Protein AF-A0A4R4WLV1-F1 (afdb_monomer)

Radius of gyration: 14.55 Å; Cα contacts (8 Å, |Δi|>4): 65; chains: 1; bounding box: 26×30×32 Å

InterPro domains:
  IPR043917 Domain of unknown function DUF5753 [PF19054] (1-76)

Structure (mmCIF, N/CA/C/O backbone):
data_AF-A0A4R4WLV1-F1
#
_entry.id   AF-A0A4R4WLV1-F1
#
loop_
_atom_site.group_PDB
_atom_site.id
_atom_site.type_symbol
_atom_site.label_atom_id
_atom_site.label_alt_id
_atom_site.label_comp_id
_atom_site.label_asym_id
_atom_site.label_entity_id
_atom_site.label_seq_id
_atom_site.pdbx_PDB_ins_code
_atom_site.Cartn_x
_atom_site.Cartn_y
_atom_site.Cartn_z
_atom_site.occupancy
_atom_site.B_iso_or_equiv
_atom_site.auth_seq_id
_atom_site.auth_comp_id
_atom_site.auth_asym_id
_atom_site.auth_atom_id
_atom_site.pdbx_PDB_model_num
ATOM 1 N N . MET A 1 1 ? 17.552 -1.296 -13.850 1.00 77.00 1 MET A N 1
ATOM 2 C CA . MET A 1 1 ? 16.078 -1.247 -13.745 1.00 77.00 1 MET A CA 1
ATOM 3 C C . MET A 1 1 ? 15.385 -2.540 -14.157 1.00 77.00 1 MET A C 1
ATOM 5 O O . MET A 1 1 ? 14.573 -2.986 -13.366 1.00 77.00 1 MET A O 1
ATOM 9 N N . ALA A 1 2 ? 15.703 -3.180 -15.295 1.00 88.69 2 ALA A N 1
ATOM 10 C CA . ALA A 1 2 ? 15.030 -4.424 -15.730 1.00 88.69 2 ALA A CA 1
ATOM 11 C C . ALA A 1 2 ? 14.922 -5.496 -14.622 1.00 88.69 2 ALA A C 1
ATOM 13 O O . ALA A 1 2 ? 13.820 -5.873 -14.249 1.00 88.69 2 ALA A O 1
ATOM 14 N N . ALA A 1 3 ? 16.039 -5.838 -13.973 1.00 94.06 3 ALA A N 1
ATOM 15 C CA . ALA A 1 3 ? 16.050 -6.814 -12.877 1.00 94.06 3 ALA A CA 1
ATOM 16 C C . ALA A 1 3 ? 15.173 -6.431 -11.661 1.00 94.06 3 ALA A C 1
ATOM 1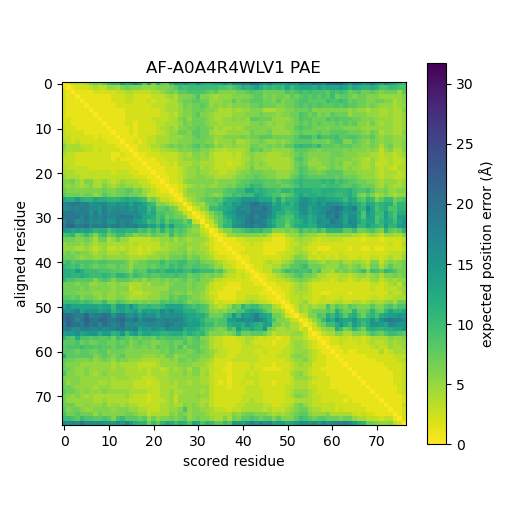8 O O . ALA A 1 3 ? 14.659 -7.305 -10.970 1.00 94.06 3 ALA A O 1
ATOM 19 N N . GLN A 1 4 ? 14.990 -5.134 -11.381 1.00 90.88 4 GLN A N 1
ATOM 20 C CA . GLN A 1 4 ? 14.101 -4.682 -10.301 1.00 90.88 4 GLN A CA 1
ATOM 21 C C . GLN A 1 4 ? 12.635 -4.871 -10.696 1.00 90.88 4 GLN A C 1
ATOM 23 O O . GLN A 1 4 ? 11.828 -5.283 -9.869 1.00 90.88 4 GLN A O 1
ATOM 28 N N . LEU A 1 5 ? 12.300 -4.607 -11.962 1.00 91.44 5 LEU A N 1
ATOM 29 C CA . LEU A 1 5 ? 10.956 -4.830 -12.481 1.00 91.44 5 LEU A CA 1
ATOM 30 C C . LEU A 1 5 ? 10.622 -6.327 -12.522 1.00 91.44 5 LEU A C 1
ATOM 32 O O . LEU A 1 5 ? 9.546 -6.709 -12.076 1.00 91.44 5 LEU A O 1
ATOM 36 N N . ASP A 1 6 ? 11.566 -7.171 -12.943 1.00 95.06 6 ASP A N 1
ATOM 37 C CA . ASP A 1 6 ? 11.411 -8.632 -12.912 1.00 95.06 6 ASP A CA 1
ATOM 38 C C . ASP A 1 6 ? 11.132 -9.133 -11.489 1.00 95.06 6 ASP A C 1
ATOM 40 O O . ASP A 1 6 ? 10.261 -9.977 -11.269 1.00 95.06 6 ASP A O 1
ATOM 44 N N . HIS A 1 7 ? 11.828 -8.568 -10.498 1.00 94.44 7 HIS A N 1
ATOM 45 C CA . HIS A 1 7 ? 11.592 -8.887 -9.094 1.00 94.44 7 HIS A CA 1
ATOM 46 C C . HIS A 1 7 ? 10.185 -8.483 -8.629 1.00 94.44 7 HIS A C 1
ATOM 48 O O . HIS A 1 7 ? 9.518 -9.267 -7.952 1.00 94.44 7 HIS A O 1
ATOM 54 N N . LEU A 1 8 ? 9.709 -7.292 -9.010 1.00 93.75 8 LEU A N 1
ATOM 55 C CA . LEU A 1 8 ? 8.357 -6.828 -8.681 1.00 93.75 8 LEU A CA 1
ATOM 56 C C . LEU A 1 8 ? 7.277 -7.697 -9.338 1.00 93.75 8 LEU A C 1
ATOM 58 O O . LEU A 1 8 ? 6.302 -8.050 -8.679 1.00 93.75 8 LEU A O 1
ATOM 62 N N . VAL A 1 9 ? 7.473 -8.104 -10.595 1.00 93.75 9 VAL A N 1
ATOM 63 C CA . VAL A 1 9 ? 6.571 -9.031 -11.296 1.00 93.75 9 VAL A CA 1
ATOM 64 C C . VAL A 1 9 ? 6.538 -10.390 -10.596 1.00 93.75 9 VAL A C 1
ATOM 66 O O . VAL A 1 9 ? 5.463 -10.937 -10.357 1.00 93.75 9 VAL A O 1
ATOM 69 N N . ALA A 1 10 ? 7.695 -10.926 -10.200 1.00 95.62 10 ALA A N 1
ATOM 70 C CA . ALA A 1 10 ? 7.752 -12.173 -9.443 1.00 95.62 10 ALA A CA 1
ATOM 71 C C . ALA A 1 10 ? 7.035 -12.059 -8.085 1.00 95.62 10 ALA A C 1
ATOM 73 O O . ALA A 1 10 ? 6.326 -12.984 -7.685 1.00 95.62 10 ALA A O 1
ATOM 74 N N . ALA A 1 11 ? 7.188 -10.929 -7.388 1.00 95.56 11 ALA A N 1
ATOM 75 C CA . ALA A 1 11 ? 6.532 -10.665 -6.109 1.00 95.56 11 ALA A CA 1
ATOM 76 C C . ALA A 1 11 ? 5.004 -10.532 -6.239 1.00 95.56 11 ALA A C 1
ATOM 78 O O . ALA A 1 11 ? 4.287 -11.019 -5.364 1.00 95.56 11 ALA A O 1
ATOM 79 N N . ALA A 1 12 ? 4.515 -9.946 -7.337 1.00 94.75 12 ALA A N 1
ATOM 80 C CA . ALA A 1 12 ? 3.088 -9.790 -7.632 1.00 94.75 12 ALA A CA 1
ATOM 81 C C . ALA A 1 12 ? 2.344 -11.127 -7.826 1.00 94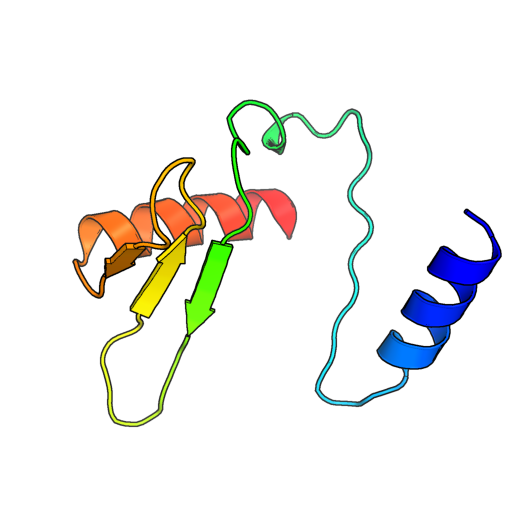.75 12 ALA A C 1
ATOM 83 O O . ALA A 1 12 ? 1.121 -11.161 -7.751 1.00 94.75 12 ALA A O 1
ATOM 84 N N . ASN A 1 13 ? 3.055 -12.247 -8.020 1.00 94.56 13 ASN A N 1
ATOM 85 C CA . ASN A 1 13 ? 2.439 -13.580 -8.063 1.00 94.56 13 ASN A CA 1
ATOM 86 C C . ASN A 1 13 ? 1.991 -14.094 -6.680 1.00 94.56 13 ASN A C 1
ATOM 88 O O . ASN A 1 13 ? 1.380 -15.159 -6.586 1.00 94.56 13 ASN A O 1
ATOM 92 N N . ARG A 1 14 ? 2.319 -13.395 -5.586 1.00 96.00 14 ARG A N 1
ATOM 93 C CA . ARG A 1 14 ? 1.875 -13.770 -4.237 1.00 96.00 14 ARG A CA 1
ATOM 94 C C . ARG A 1 14 ? 0.431 -13.303 -4.021 1.00 96.00 14 ARG A C 1
ATOM 96 O O . ARG A 1 14 ? 0.138 -12.142 -4.278 1.00 96.00 14 ARG A O 1
ATOM 103 N N . PRO A 1 15 ? -0.456 -14.138 -3.452 1.00 92.25 15 PRO A N 1
ATOM 104 C CA . PRO A 1 15 ? -1.888 -13.827 -3.358 1.00 92.25 15 PRO A CA 1
ATOM 105 C C . PRO A 1 15 ? -2.227 -12.645 -2.432 1.00 92.25 15 PRO A C 1
ATOM 107 O O . PRO A 1 15 ? -3.341 -12.141 -2.465 1.00 92.25 15 PRO A O 1
ATOM 110 N N . TYR A 1 16 ? -1.281 -12.212 -1.599 1.00 90.62 16 TYR A N 1
ATOM 111 C CA . TYR A 1 16 ? -1.432 -11.132 -0.620 1.00 90.62 16 TYR A CA 1
ATOM 112 C C . TYR A 1 16 ? -0.631 -9.872 -0.983 1.00 90.62 16 TYR A C 1
ATOM 114 O O . TYR A 1 16 ? -0.490 -8.978 -0.153 1.00 90.62 16 TYR A O 1
ATOM 122 N N . LEU A 1 17 ? -0.055 -9.802 -2.188 1.00 92.25 17 LEU A N 1
ATOM 123 C CA . LEU A 1 17 ? 0.774 -8.680 -2.620 1.00 92.25 17 LEU A CA 1
ATOM 124 C C . LEU A 1 17 ? 0.236 -8.126 -3.937 1.00 92.25 17 LEU A C 1
ATOM 126 O O . LEU A 1 17 ? 0.203 -8.823 -4.944 1.00 92.25 17 LEU A O 1
ATOM 130 N N . THR A 1 18 ? -0.150 -6.851 -3.934 1.00 91.06 18 THR A N 1
ATOM 131 C CA . THR A 1 18 ? -0.526 -6.121 -5.151 1.00 91.06 18 THR A CA 1
ATOM 132 C C . THR A 1 18 ? 0.567 -5.118 -5.493 1.00 91.06 18 THR A C 1
ATOM 134 O O . THR A 1 18 ? 0.970 -4.333 -4.638 1.00 91.06 18 THR A O 1
ATOM 137 N N . VAL A 1 19 ? 1.046 -5.134 -6.739 1.00 90.69 19 VAL A N 1
ATOM 138 C CA . VAL A 1 19 ? 1.962 -4.115 -7.271 1.00 90.69 19 VAL A CA 1
ATOM 139 C C . VAL A 1 19 ? 1.206 -3.281 -8.295 1.00 90.69 19 VAL A C 1
ATOM 141 O O . VAL A 1 19 ? 0.674 -3.827 -9.259 1.00 90.69 19 VAL A O 1
ATOM 144 N N . GLN A 1 20 ? 1.182 -1.963 -8.107 1.00 87.12 20 GLN A N 1
ATOM 145 C CA . GLN A 1 20 ? 0.580 -1.015 -9.042 1.00 87.12 20 GLN A CA 1
ATOM 146 C C . GLN A 1 20 ? 1.664 -0.094 -9.608 1.00 87.12 20 GLN A C 1
ATOM 148 O O . GLN A 1 20 ? 2.458 0.476 -8.860 1.00 87.12 20 GLN A O 1
ATOM 153 N N . LEU A 1 21 ? 1.691 0.057 -10.933 1.00 85.06 21 LEU A N 1
ATOM 154 C CA . LEU A 1 21 ? 2.521 1.053 -11.607 1.00 85.06 21 LEU A CA 1
ATOM 155 C C . LEU A 1 21 ? 1.689 2.314 -11.834 1.00 85.06 21 LEU A C 1
ATOM 157 O O . LEU A 1 21 ? 0.645 2.258 -12.480 1.00 85.06 21 LEU A O 1
ATOM 161 N N . VAL A 1 22 ? 2.164 3.441 -11.313 1.00 80.88 22 VAL A N 1
ATOM 162 C CA . VAL A 1 22 ? 1.516 4.748 -11.464 1.00 80.88 22 VAL A CA 1
ATOM 163 C C . VAL A 1 22 ? 2.296 5.549 -12.507 1.00 80.88 22 VAL A C 1
ATOM 165 O O . VAL A 1 22 ? 3.513 5.694 -12.352 1.00 80.88 22 VAL A O 1
ATOM 168 N N . PRO A 1 23 ? 1.652 6.050 -13.577 1.00 81.06 23 PRO A N 1
ATOM 169 C CA . PRO A 1 23 ? 2.316 6.910 -14.549 1.00 81.06 23 PRO A CA 1
ATOM 170 C C . PRO A 1 23 ? 2.938 8.144 -13.889 1.00 81.06 23 PRO A C 1
ATOM 172 O O . PRO A 1 23 ? 2.365 8.731 -12.975 1.00 81.06 23 PRO A O 1
ATOM 175 N N . PHE A 1 24 ? 4.101 8.568 -14.385 1.00 75.75 24 PHE A N 1
ATOM 176 C CA . PHE A 1 24 ? 4.792 9.751 -13.862 1.00 75.75 24 PHE A CA 1
ATOM 177 C C . PHE A 1 24 ? 3.944 11.029 -13.981 1.00 75.75 24 PHE A C 1
ATOM 179 O O . PHE A 1 24 ? 3.928 11.845 -13.067 1.00 75.75 24 PHE A O 1
ATOM 186 N N . GLU A 1 25 ? 3.185 11.159 -15.071 1.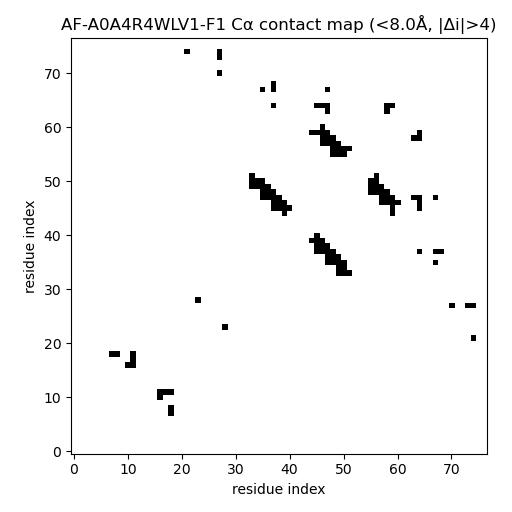00 77.75 25 GLU A N 1
ATOM 187 C CA . GLU A 1 25 ? 2.310 12.309 -15.340 1.00 77.75 25 GLU A CA 1
ATOM 188 C C . GLU A 1 25 ? 1.034 12.331 -14.477 1.00 77.75 25 GLU A C 1
ATOM 190 O O . GLU A 1 25 ? 0.230 13.258 -14.591 1.00 77.75 25 GLU A O 1
ATOM 195 N N . THR A 1 26 ? 0.799 11.321 -13.626 1.00 75.38 26 THR A N 1
ATOM 196 C CA . THR A 1 26 ? -0.383 11.315 -12.761 1.00 75.38 26 THR A CA 1
ATOM 197 C C . THR A 1 26 ? -0.274 12.462 -11.748 1.00 75.38 26 THR A C 1
ATOM 199 O O . THR A 1 26 ? 0.668 12.495 -10.947 1.00 75.38 26 THR A O 1
ATOM 202 N N . PRO A 1 27 ? -1.255 13.385 -11.705 1.00 65.50 27 PRO A N 1
ATOM 203 C CA . PRO A 1 27 ? -1.172 14.616 -10.915 1.00 65.50 27 PRO A CA 1
ATOM 204 C C . PRO A 1 27 ? -1.201 14.376 -9.398 1.00 65.50 27 PRO A C 1
ATOM 206 O O . PRO A 1 27 ? -1.038 15.311 -8.618 1.00 65.50 27 PRO A O 1
ATOM 209 N N . CYS A 1 28 ? -1.404 13.130 -8.961 1.00 62.69 28 CYS A N 1
ATOM 210 C CA . CYS A 1 28 ? -1.428 12.750 -7.556 1.00 62.69 28 CYS A CA 1
ATOM 211 C C . CYS A 1 28 ? -0.038 12.699 -6.907 1.00 62.69 28 CYS A C 1
ATOM 213 O O . CYS A 1 28 ? 0.025 12.584 -5.690 1.00 62.69 28 CYS A O 1
ATOM 215 N N . THR A 1 29 ? 1.060 12.777 -7.672 1.00 59.66 29 THR A N 1
ATOM 216 C CA . THR A 1 29 ? 2.443 12.664 -7.161 1.00 59.66 29 THR A CA 1
ATOM 217 C C . THR A 1 29 ? 2.979 13.947 -6.516 1.00 59.66 29 THR A C 1
ATOM 219 O O . THR A 1 29 ? 3.875 13.884 -5.670 1.00 59.66 29 THR A O 1
ATOM 222 N N . ALA A 1 30 ? 2.416 15.117 -6.837 1.00 55.16 30 ALA A N 1
ATOM 223 C CA . ALA A 1 30 ? 2.793 16.376 -6.198 1.00 55.16 30 ALA A CA 1
ATOM 224 C C . ALA A 1 30 ? 2.398 16.361 -4.706 1.00 55.16 30 ALA A C 1
ATOM 226 O O . ALA A 1 30 ? 1.219 16.360 -4.361 1.00 55.16 30 ALA A O 1
ATOM 227 N N . 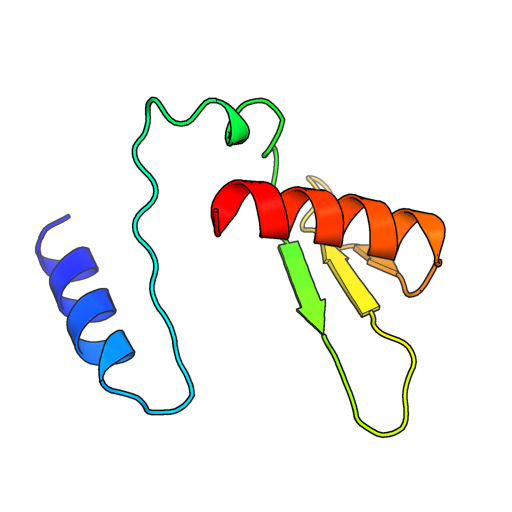GLY A 1 31 ? 3.391 16.335 -3.808 1.00 57.28 31 GLY A N 1
ATOM 228 C CA . GLY A 1 31 ? 3.180 16.248 -2.354 1.00 57.28 31 GLY A CA 1
ATOM 229 C C . GLY A 1 31 ? 3.319 14.840 -1.756 1.00 57.28 31 GLY A C 1
ATOM 230 O O . GLY A 1 31 ? 3.222 14.690 -0.532 1.00 57.28 31 GLY A O 1
ATOM 231 N N . PHE A 1 32 ? 3.621 13.820 -2.572 1.00 63.16 32 PHE A N 1
ATOM 232 C CA . PHE A 1 32 ? 4.158 12.539 -2.098 1.00 63.16 32 PHE A CA 1
ATOM 233 C C . PHE A 1 32 ? 5.627 12.693 -1.714 1.00 63.16 32 PHE A C 1
ATOM 235 O O . PHE A 1 32 ? 6.538 12.249 -2.403 1.00 63.16 32 PHE A O 1
ATOM 242 N N . LEU A 1 33 ? 5.855 13.383 -0.602 1.00 60.22 33 LEU A N 1
ATOM 243 C CA . LEU A 1 33 ? 7.196 13.609 -0.071 1.00 60.22 33 LEU A CA 1
ATOM 244 C C . LEU A 1 33 ? 7.781 12.351 0.587 1.00 60.22 33 LEU A C 1
ATOM 246 O O . LEU A 1 33 ? 8.974 12.325 0.870 1.00 60.22 33 LEU A O 1
ATOM 250 N N . SER A 1 34 ? 6.961 11.322 0.831 1.00 68.50 34 SER A N 1
ATOM 251 C CA . SER A 1 34 ? 7.375 10.116 1.538 1.00 68.50 34 SER A CA 1
ATOM 252 C C . SER A 1 34 ? 6.457 8.915 1.287 1.00 68.50 34 SER A C 1
ATOM 254 O O . SER A 1 34 ? 5.285 9.075 0.927 1.00 68.50 34 SER A O 1
ATOM 256 N N . SER A 1 35 ? 6.999 7.713 1.498 1.00 82.06 35 SER A N 1
ATOM 257 C CA . SER A 1 35 ? 6.238 6.470 1.610 1.00 82.06 35 SER A CA 1
ATOM 258 C C . SER A 1 35 ? 5.350 6.468 2.854 1.00 82.06 35 SER A C 1
ATOM 260 O O . SER A 1 35 ? 5.717 6.996 3.90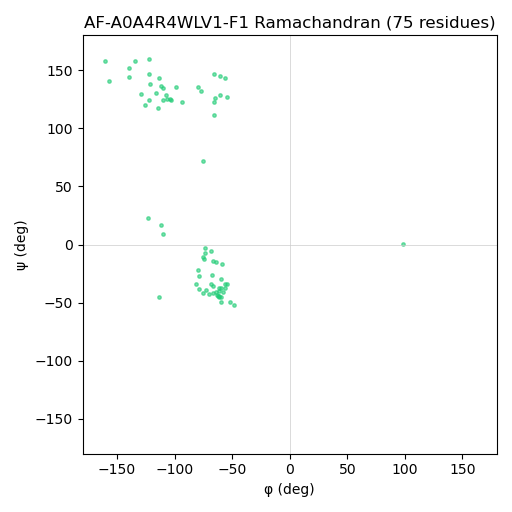5 1.00 82.06 35 SER A O 1
ATOM 262 N N . PHE A 1 36 ? 4.198 5.814 2.741 1.00 87.31 36 PHE A N 1
ATOM 263 C CA . PHE A 1 36 ? 3.264 5.618 3.841 1.00 87.31 36 PHE A CA 1
ATOM 264 C C . PHE A 1 36 ? 2.778 4.167 3.877 1.00 87.31 36 PHE A C 1
ATOM 266 O O . PHE A 1 36 ? 2.827 3.455 2.873 1.00 87.31 36 PHE A O 1
ATOM 273 N N . ILE A 1 37 ? 2.307 3.743 5.044 1.00 90.31 37 ILE A N 1
ATOM 274 C CA . ILE A 1 37 ? 1.716 2.432 5.305 1.00 90.31 37 ILE A CA 1
ATOM 275 C C . ILE A 1 37 ? 0.382 2.676 5.999 1.00 90.31 37 ILE A C 1
ATOM 277 O O . ILE A 1 37 ? 0.342 3.398 6.991 1.00 90.31 37 ILE A O 1
ATOM 281 N N . ILE A 1 38 ? -0.686 2.057 5.504 1.00 91.88 38 ILE A N 1
ATOM 282 C CA . ILE A 1 38 ? -1.970 1.968 6.203 1.00 91.88 38 ILE A CA 1
ATOM 283 C C . ILE A 1 38 ? -2.078 0.546 6.752 1.00 91.88 38 ILE A C 1
ATOM 285 O O . ILE A 1 38 ? -1.931 -0.420 6.003 1.00 91.88 38 ILE A O 1
ATOM 289 N N . ALA A 1 39 ? -2.296 0.415 8.056 1.00 93.44 39 ALA A N 1
ATOM 290 C CA . ALA A 1 39 ? -2.456 -0.859 8.737 1.00 93.44 39 ALA A CA 1
ATOM 291 C C . ALA A 1 39 ? -3.878 -0.974 9.289 1.00 93.44 39 ALA A C 1
ATOM 293 O O . ALA A 1 39 ? -4.279 -0.205 10.162 1.00 93.44 39 ALA A O 1
ATOM 294 N N . GLU A 1 40 ? -4.619 -1.961 8.797 1.00 93.06 40 GLU A N 1
ATOM 295 C CA . GLU A 1 40 ? -5.935 -2.339 9.306 1.00 93.06 40 GLU A CA 1
ATOM 296 C C . GLU A 1 40 ? -5.802 -3.657 10.075 1.00 93.06 40 GLU A C 1
ATOM 298 O O . GLU A 1 40 ? -5.283 -4.642 9.544 1.00 93.06 40 GLU A O 1
ATOM 303 N N . LEU A 1 41 ? -6.249 -3.682 11.333 1.00 88.38 41 LEU A N 1
ATOM 304 C CA . LEU A 1 41 ? -6.298 -4.894 12.149 1.00 88.38 41 LEU A CA 1
ATOM 305 C C . LEU A 1 41 ? -7.739 -5.131 12.623 1.00 88.38 41 LEU A C 1
ATOM 307 O O . LEU A 1 41 ? -8.435 -4.158 12.901 1.00 88.38 41 LEU A O 1
ATOM 311 N N . PRO A 1 42 ? -8.188 -6.392 12.772 1.00 87.81 42 PRO A N 1
ATOM 312 C CA . PRO A 1 42 ? -9.572 -6.696 13.153 1.00 87.81 42 PRO A CA 1
ATOM 313 C C . PRO A 1 42 ? -10.036 -6.049 14.467 1.00 87.81 42 PRO A C 1
ATOM 315 O O . PRO A 1 42 ? -11.195 -5.665 14.576 1.00 87.81 42 PRO A O 1
ATOM 318 N N . ASP A 1 43 ? -9.126 -5.900 15.436 1.00 92.19 43 ASP A N 1
ATOM 319 C CA . ASP A 1 43 ? -9.429 -5.456 16.804 1.00 92.19 43 ASP A CA 1
ATOM 320 C C . ASP A 1 43 ? -8.639 -4.196 17.215 1.00 92.19 43 ASP A C 1
ATOM 322 O O . ASP A 1 43 ? -8.414 -3.953 18.402 1.00 92.19 43 ASP A O 1
ATOM 326 N N . ALA A 1 44 ? -8.170 -3.397 16.249 1.00 89.69 44 ALA A N 1
ATOM 327 C CA . ALA A 1 44 ? -7.438 -2.160 16.524 1.00 89.69 44 ALA A CA 1
ATOM 328 C C . ALA A 1 44 ? -7.859 -1.036 15.565 1.00 89.69 44 ALA A C 1
ATOM 330 O O . ALA A 1 44 ? -8.268 -1.320 14.438 1.00 89.69 44 ALA A O 1
ATOM 331 N N . PRO A 1 45 ? -7.755 0.242 15.978 1.00 89.75 45 PRO A N 1
ATOM 332 C CA . PRO A 1 45 ? -7.979 1.349 15.059 1.00 89.75 45 PRO A CA 1
ATOM 333 C C . PRO A 1 45 ? -6.976 1.287 13.906 1.00 89.75 45 PRO A C 1
ATOM 335 O O . PRO A 1 45 ? -5.815 0.915 14.103 1.00 89.75 45 PRO A O 1
ATOM 338 N N . THR A 1 46 ? -7.419 1.683 12.713 1.00 94.12 46 THR A N 1
ATOM 339 C CA . THR A 1 46 ? -6.530 1.848 11.564 1.00 94.12 46 THR A CA 1
ATOM 340 C C . THR A 1 46 ? -5.397 2.792 11.940 1.00 94.12 46 THR A C 1
ATOM 342 O O . THR A 1 46 ? -5.632 3.898 12.428 1.00 94.12 46 THR A O 1
ATOM 345 N N . ALA A 1 47 ? -4.168 2.346 11.716 1.00 93.00 47 ALA A N 1
ATOM 346 C CA . ALA A 1 47 ? -2.977 3.126 11.994 1.00 93.00 47 ALA A CA 1
ATOM 347 C C . ALA A 1 47 ? -2.268 3.456 10.688 1.00 93.00 47 ALA A C 1
ATOM 349 O O . ALA A 1 47 ? -2.201 2.636 9.771 1.00 93.00 47 ALA A O 1
ATOM 350 N N . VAL A 1 48 ? -1.706 4.653 10.622 1.00 91.12 48 VAL A N 1
ATOM 351 C CA . VAL A 1 48 ? -0.850 5.071 9.524 1.00 91.12 48 VAL A CA 1
ATOM 352 C C . VAL A 1 48 ? 0.568 5.224 10.025 1.00 91.12 48 VAL A C 1
ATOM 354 O O . VAL A 1 48 ? 0.800 5.824 11.072 1.00 91.12 48 VAL A O 1
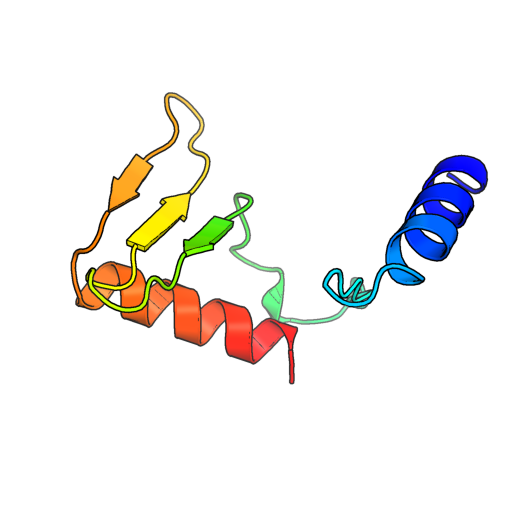ATOM 357 N N . SER A 1 49 ? 1.518 4.726 9.240 1.00 89.12 49 SER A N 1
ATOM 358 C CA . SER A 1 49 ? 2.915 5.110 9.356 1.00 89.12 49 SER A CA 1
ATOM 359 C C . SER A 1 49 ? 3.338 5.946 8.158 1.00 89.12 49 SER A C 1
ATOM 361 O O . SER A 1 49 ? 3.043 5.578 7.022 1.00 89.12 49 SER A O 1
ATOM 363 N N . VAL A 1 50 ? 4.042 7.047 8.397 1.00 86.56 50 VAL A N 1
ATOM 364 C CA . VAL A 1 50 ? 4.715 7.824 7.351 1.00 86.56 50 VAL A CA 1
ATOM 365 C C . VAL A 1 50 ? 6.200 7.885 7.656 1.00 86.56 50 VAL A C 1
ATOM 367 O O . VAL A 1 50 ? 6.599 8.069 8.808 1.00 86.56 50 VAL A O 1
ATOM 370 N N . ASP A 1 51 ? 7.027 7.735 6.626 1.00 78.31 51 ASP A N 1
ATOM 371 C CA . ASP A 1 51 ? 8.458 7.955 6.801 1.00 78.31 51 ASP A CA 1
ATOM 372 C C . ASP A 1 51 ? 8.713 9.471 6.828 1.00 78.31 51 ASP A C 1
ATOM 374 O O . ASP A 1 51 ? 8.171 10.216 6.010 1.00 78.31 51 ASP A O 1
ATOM 378 N N . SER A 1 52 ? 9.480 9.973 7.788 1.00 68.81 52 SER A N 1
ATOM 379 C CA . SER A 1 52 ? 9.832 11.397 7.848 1.00 68.81 52 SER A CA 1
ATOM 380 C C . SER A 1 52 ? 11.344 11.549 7.831 1.00 68.81 52 SER A C 1
ATOM 382 O O . SER A 1 52 ? 12.076 10.620 8.161 1.00 68.81 52 SER A O 1
ATOM 384 N N . ALA A 1 53 ? 11.834 12.737 7.472 1.00 61.09 53 ALA A N 1
ATOM 385 C CA . ALA A 1 53 ? 13.268 12.990 7.330 1.00 61.09 53 ALA A CA 1
ATOM 386 C C . ALA A 1 53 ? 14.092 12.740 8.614 1.00 61.09 53 ALA A C 1
ATOM 388 O O . ALA A 1 53 ? 15.315 12.648 8.528 1.00 61.09 53 ALA A O 1
ATOM 389 N N . GLY A 1 54 ? 13.452 12.659 9.789 1.00 63.53 54 GLY A N 1
ATOM 390 C CA . GLY A 1 54 ? 14.120 12.387 11.066 1.00 63.53 54 GLY A CA 1
ATOM 391 C C . GLY A 1 54 ? 13.751 11.045 11.703 1.00 63.53 54 GLY A C 1
ATOM 392 O O . GLY A 1 54 ? 14.634 10.340 12.184 1.00 63.53 54 GLY A O 1
ATOM 393 N N . GLN A 1 55 ? 12.464 10.693 11.733 1.00 64.38 55 GLN A N 1
ATOM 394 C CA . GLN A 1 55 ? 11.968 9.461 12.353 1.00 64.38 55 GLN A CA 1
ATOM 395 C C . GLN A 1 55 ? 10.614 9.073 11.744 1.00 64.38 55 GLN A C 1
ATOM 397 O O . GLN A 1 55 ? 9.781 9.946 11.508 1.00 64.38 55 GLN A O 1
ATOM 402 N N . GLY A 1 56 ? 10.372 7.781 11.516 1.00 71.69 56 GLY A N 1
ATOM 403 C CA . GLY A 1 56 ? 9.049 7.303 11.113 1.00 71.69 56 GLY A CA 1
ATOM 404 C C . GLY A 1 56 ? 8.005 7.630 12.182 1.00 71.69 56 GLY A C 1
ATOM 405 O O . GLY A 1 56 ? 8.204 7.333 13.363 1.00 71.69 56 GLY A O 1
ATOM 406 N N . GLU A 1 57 ? 6.906 8.253 11.770 1.00 82.44 57 GLU A N 1
ATOM 407 C CA . GLU A 1 57 ? 5.777 8.567 12.642 1.00 82.44 57 GLU A CA 1
ATOM 408 C C . GLU A 1 57 ? 4.697 7.502 12.451 1.00 82.44 57 GLU A C 1
ATOM 410 O O . GLU A 1 57 ? 4.416 7.103 11.320 1.00 82.44 57 GLU A O 1
ATOM 415 N N . VAL A 1 58 ? 4.118 7.014 13.552 1.00 86.69 58 VAL A N 1
ATOM 416 C CA . VAL A 1 58 ? 2.965 6.105 13.546 1.00 86.69 58 VAL A CA 1
ATOM 417 C C . VAL A 1 58 ? 1.849 6.765 14.338 1.00 86.69 58 VAL A C 1
ATOM 419 O O . VAL A 1 58 ? 2.045 7.104 15.504 1.00 86.69 58 VAL A O 1
ATOM 422 N N . SER A 1 59 ? 0.683 6.928 13.724 1.00 88.81 59 SER A N 1
ATOM 423 C CA . SER A 1 59 ? -0.472 7.568 14.347 1.00 88.81 59 SER A CA 1
ATOM 424 C C . SER A 1 59 ? -1.767 6.841 13.990 1.00 88.81 59 SER A C 1
ATOM 426 O O . SER A 1 59 ? -1.931 6.331 12.883 1.00 88.81 59 SER A O 1
ATOM 428 N N . ALA A 1 60 ? -2.687 6.796 14.951 1.00 90.75 60 ALA A N 1
ATOM 429 C CA . ALA A 1 60 ? -4.072 6.358 14.771 1.00 90.75 60 ALA A CA 1
ATOM 430 C C . ALA A 1 60 ? -5.054 7.538 14.926 1.00 90.75 60 ALA A C 1
ATOM 432 O O . ALA A 1 60 ? -6.245 7.341 15.167 1.00 90.75 60 ALA A O 1
ATOM 433 N N . GLU A 1 61 ? -4.551 8.775 14.848 1.00 93.00 61 GLU A N 1
ATOM 434 C CA . GLU A 1 61 ? -5.375 9.980 14.886 1.00 93.00 61 GLU A CA 1
ATOM 435 C C . GLU A 1 61 ? -6.282 10.032 13.656 1.00 93.00 61 GLU A C 1
ATOM 437 O O . GLU A 1 61 ? -5.819 9.953 12.519 1.00 93.00 61 GLU A O 1
ATOM 442 N N . HIS A 1 62 ? -7.583 10.179 13.900 1.00 90.62 62 HIS A N 1
ATOM 443 C CA . HIS A 1 62 ? -8.621 10.059 12.880 1.00 90.62 62 HIS A CA 1
ATOM 444 C C . HIS A 1 62 ? -8.366 10.940 11.646 1.00 90.62 62 HIS A C 1
ATOM 446 O O . HIS A 1 62 ? -8.397 10.445 10.520 1.00 90.62 62 HIS A O 1
ATOM 452 N N . ASP A 1 63 ? -8.068 12.224 11.849 1.00 91.38 63 ASP A N 1
ATOM 453 C CA . ASP A 1 63 ? -7.903 13.182 10.748 1.00 91.38 63 ASP A CA 1
ATOM 454 C C . ASP A 1 63 ? -6.647 12.890 9.923 1.00 91.38 63 ASP A C 1
ATOM 456 O O . ASP A 1 63 ? -6.639 13.037 8.699 1.00 91.38 63 ASP A O 1
ATOM 460 N N . PHE A 1 64 ? -5.597 12.401 10.583 1.00 89.00 64 PHE A N 1
ATOM 461 C CA . PHE A 1 64 ? -4.376 11.983 9.915 1.00 89.00 64 PHE A CA 1
ATOM 462 C C . PHE A 1 64 ? -4.582 10.702 9.097 1.00 89.00 64 PHE A C 1
ATOM 464 O O . PHE A 1 64 ? -4.148 10.621 7.947 1.00 89.00 64 PHE A O 1
ATOM 471 N N . VAL A 1 65 ? -5.299 9.721 9.649 1.00 91.56 65 VAL A N 1
ATOM 472 C CA . VAL A 1 65 ? -5.659 8.483 8.945 1.00 91.56 65 VAL A CA 1
ATOM 473 C C . VAL A 1 65 ? -6.527 8.787 7.717 1.00 91.56 65 VAL A C 1
ATOM 475 O O . VAL A 1 65 ? -6.242 8.282 6.631 1.00 91.56 65 VAL A O 1
ATOM 478 N N . ALA A 1 66 ? -7.535 9.655 7.855 1.00 91.38 66 ALA A N 1
ATOM 479 C CA . ALA A 1 66 ? -8.415 10.063 6.758 1.00 91.38 66 ALA A CA 1
ATOM 480 C C . ALA A 1 66 ? -7.653 10.760 5.617 1.00 91.38 66 ALA A C 1
ATOM 482 O O . ALA A 1 66 ? -7.831 10.413 4.450 1.00 91.38 66 ALA A O 1
ATOM 483 N N . LEU A 1 67 ? -6.738 11.679 5.946 1.00 89.12 67 LEU A N 1
ATOM 484 C CA . LEU A 1 67 ? -5.896 12.367 4.960 1.00 89.12 67 LEU A CA 1
ATOM 485 C C . LEU A 1 67 ? -5.089 11.389 4.090 1.00 89.12 67 LEU A C 1
ATOM 487 O O . LEU A 1 67 ? -4.850 11.635 2.904 1.00 89.12 67 LEU A O 1
ATOM 491 N N . ILE A 1 68 ? -4.621 10.298 4.689 1.00 88.44 68 ILE A N 1
ATOM 492 C CA . ILE A 1 68 ? -3.752 9.328 4.025 1.00 88.44 68 ILE A CA 1
ATOM 493 C C . ILE A 1 68 ? -4.577 8.356 3.176 1.00 88.44 68 ILE A C 1
ATOM 495 O O . ILE A 1 68 ? -4.147 8.014 2.073 1.00 88.44 68 ILE A O 1
ATOM 499 N N . TRP A 1 69 ? -5.787 8.005 3.616 1.00 90.50 69 TRP A N 1
ATOM 500 C CA . TRP A 1 69 ? -6.770 7.298 2.793 1.00 90.50 69 TRP A CA 1
ATOM 501 C C . TRP A 1 69 ? -7.149 8.072 1.533 1.00 90.50 69 TRP A C 1
ATOM 503 O O . TRP A 1 69 ? -7.013 7.533 0.436 1.00 90.50 69 TRP A O 1
ATOM 513 N N . ASP A 1 70 ? -7.495 9.356 1.658 1.00 88.44 70 ASP A N 1
ATOM 514 C CA . ASP A 1 70 ? -7.794 10.220 0.505 1.00 88.44 70 ASP A CA 1
ATOM 515 C C . ASP A 1 70 ? -6.647 10.227 -0.512 1.00 88.44 70 ASP A C 1
ATOM 517 O O . ASP A 1 70 ? -6.841 10.339 -1.727 1.00 88.44 70 ASP A O 1
ATOM 521 N N . ARG A 1 71 ? -5.414 10.123 -0.012 1.00 85.06 71 ARG A N 1
ATOM 522 C CA . ARG A 1 71 ? -4.227 10.076 -0.852 1.00 85.06 71 ARG A CA 1
ATOM 523 C C . ARG A 1 71 ? -4.047 8.720 -1.532 1.00 85.06 71 ARG A C 1
ATOM 525 O O . ARG A 1 71 ? -3.695 8.693 -2.711 1.00 85.06 71 ARG A O 1
ATOM 532 N N . TYR A 1 72 ? -4.290 7.624 -0.817 1.00 85.94 72 TYR A N 1
ATOM 533 C CA . TYR A 1 72 ? -4.296 6.275 -1.379 1.00 85.94 72 TYR A CA 1
ATOM 534 C C . TYR A 1 72 ? -5.351 6.129 -2.484 1.00 85.94 72 TYR A C 1
ATOM 536 O O . TYR A 1 72 ? -5.028 5.655 -3.574 1.00 85.94 72 TYR A O 1
ATOM 544 N N . ASP A 1 73 ? -6.566 6.627 -2.260 1.00 86.75 73 ASP A N 1
ATOM 545 C CA . ASP A 1 73 ? -7.659 6.549 -3.233 1.00 86.75 73 ASP A CA 1
ATOM 546 C C . ASP A 1 73 ? -7.328 7.283 -4.537 1.00 86.75 73 ASP A C 1
ATOM 548 O O . ASP A 1 73 ? -7.613 6.783 -5.625 1.00 86.75 73 ASP A O 1
ATOM 552 N N . ARG A 1 74 ? -6.631 8.424 -4.457 1.00 81.75 74 ARG A N 1
ATOM 553 C CA . ARG A 1 74 ? -6.146 9.152 -5.643 1.00 81.75 74 ARG A CA 1
ATOM 554 C C . ARG A 1 74 ? -5.066 8.412 -6.431 1.00 81.75 74 ARG A C 1
ATOM 556 O O . ARG A 1 74 ? -4.915 8.696 -7.613 1.00 81.75 74 ARG A O 1
ATOM 563 N N . ILE A 1 75 ? -4.290 7.530 -5.793 1.00 79.88 75 ILE A N 1
ATOM 564 C CA . ILE A 1 75 ? -3.316 6.676 -6.495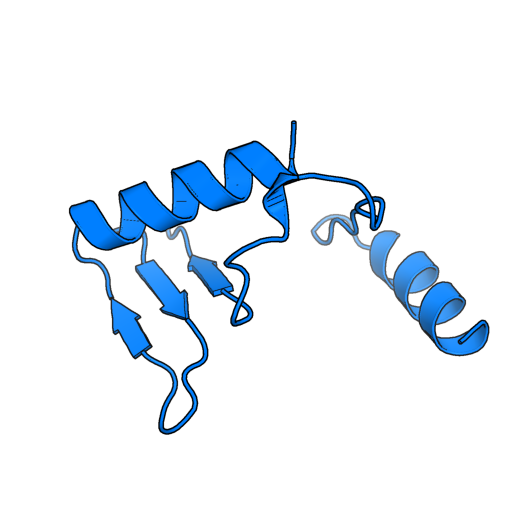 1.00 79.88 75 ILE A CA 1
ATOM 565 C C . ILE A 1 75 ? -4.020 5.491 -7.164 1.00 79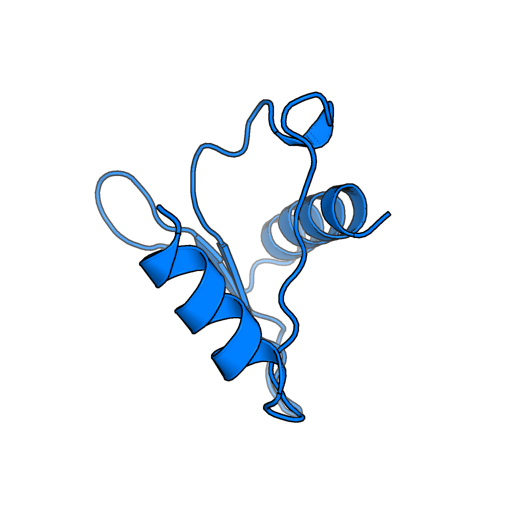.88 75 ILE A C 1
ATOM 567 O O . ILE A 1 75 ? -3.611 5.046 -8.237 1.00 79.88 75 ILE A O 1
ATOM 571 N N . ARG A 1 76 ? -5.026 4.926 -6.492 1.00 77.88 76 ARG A N 1
ATOM 572 C CA . ARG A 1 76 ? -5.693 3.699 -6.927 1.00 77.88 76 ARG A CA 1
ATOM 573 C C . ARG A 1 76 ? -6.720 3.925 -8.046 1.00 77.88 76 ARG A C 1
ATOM 575 O O . ARG A 1 76 ? -6.975 2.976 -8.787 1.00 77.88 76 ARG A O 1
ATOM 582 N N . ALA A 1 77 ? -7.314 5.118 -8.128 1.00 63.75 77 ALA A N 1
ATOM 583 C CA . ALA A 1 77 ? -8.280 5.507 -9.163 1.00 63.75 77 ALA A CA 1
ATOM 584 C C . ALA A 1 77 ? -7.668 5.531 -10.574 1.00 63.75 77 ALA A C 1
ATOM 586 O O . ALA A 1 77 ? -8.371 5.076 -11.505 1.00 63.75 77 ALA A O 1
#

Solvent-accessible surface area (backbone atoms only — not comparable to full-atom values): 4936 Å² total; per-residue (Å²): 108,69,72,59,52,53,50,50,58,61,50,42,71,40,98,90,41,88,78,83,88,77,64,85,87,47,79,70,56,78,83,63,85,54,63,72,46,81,46,82,49,99,89,51,76,53,30,30,36,38,55,48,101,88,56,70,47,75,45,61,50,64,69,62,40,52,57,50,48,60,53,51,51,60,71,73,110

Sequence (77 aa):
MAAQLDHLVAAANRPYLTVQLVPFETPCTAGFLSSFIIAELPDAPTAVSVDSAGQGEVSAEHDFVALIWDRYDRIRA

Foldseek 3Di:
DVVVVVVVVVVCPDPPDHDDDFDPPQPLCVPPPWDKDWDDDPPDQIWMWTQDPPHIDIDSPPVVNVVVVVSVVSRVD

Nearest PDB structures (foldseek):
  3hp3-assembly4_G  TM=5.898E-01  e=5.160E+00  Homo sapiens
  3nuh-assembly1_B-2  TM=3.805E-01  e=2.055E+00  Escherichia coli K-12
  3hp3-assembly2_H  TM=5.213E-01  e=7.168E+00  Homo sapiens

pLDDT: mean 84.0, std 11.07, range [55.16, 96.0]

Mean predicted aligned error: 6.26 Å

Organism: NCBI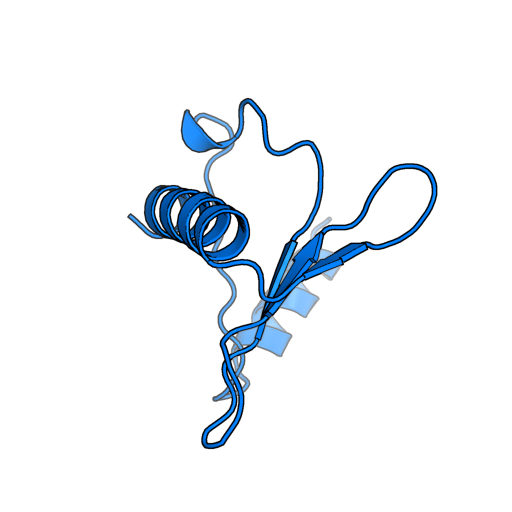:txid1848329

Secondary structure (DSSP, 8-state):
-HHHHHHHHHHHTSTT----PPPTT-GGGTT--S-EEEEEETTEEEEEEE--SSS-EEE--HHHHHHHHHHHHHHH-